Protein AF-X1TQ67-F1 (afdb_monomer_lite)

Sequence (109 aa):
MLILMMIGMFANGAVNGSWYATIVDLNLPEHRGTTLATANFFDVIGRSLGPLIGSFVRDAFGSVYGMMMSIVAWILIPFFWIPVLKNVITEMNATEKIFSERIKKLENS

Radius of gyration: 19.5 Å; chains: 1; bounding box: 46×24×62 Å

Structure (mmCIF, N/CA/C/O backbone):
data_AF-X1TQ67-F1
#
_entry.id   AF-X1TQ67-F1
#
loop_
_atom_site.group_PDB
_atom_site.id
_atom_site.type_symbol
_atom_site.label_atom_id
_atom_site.label_alt_id
_atom_site.label_comp_id
_atom_site.label_asym_id
_atom_site.label_entity_id
_atom_site.label_seq_id
_atom_site.pdbx_PDB_ins_code
_atom_site.Cartn_x
_atom_site.Cartn_y
_atom_site.Cartn_z
_atom_site.occupancy
_atom_site.B_iso_or_equiv
_atom_site.auth_seq_id
_atom_site.auth_comp_id
_atom_site.auth_asym_id
_atom_site.auth_atom_id
_atom_site.pdbx_PDB_model_num
ATOM 1 N N . MET A 1 1 ? 26.953 1.124 -7.591 1.00 75.62 1 MET A N 1
ATOM 2 C CA . MET A 1 1 ? 25.770 0.257 -7.800 1.00 75.62 1 MET A CA 1
ATOM 3 C C . MET A 1 1 ? 25.199 -0.268 -6.479 1.00 75.62 1 MET A C 1
ATOM 5 O O . MET A 1 1 ? 24.036 -0.004 -6.218 1.00 75.62 1 MET A O 1
ATOM 9 N N . LEU A 1 2 ? 25.999 -0.897 -5.603 1.00 89.56 2 LEU A N 1
ATOM 10 C CA . LEU A 1 2 ? 25.542 -1.406 -4.292 1.00 89.56 2 LEU A CA 1
ATOM 11 C C . LEU A 1 2 ? 24.912 -0.344 -3.371 1.00 89.56 2 LEU A C 1
ATOM 13 O O . LEU A 1 2 ? 23.851 -0.581 -2.813 1.00 89.56 2 LEU A O 1
ATOM 17 N N . ILE A 1 3 ? 25.510 0.848 -3.260 1.00 91.38 3 ILE A N 1
ATOM 18 C CA . ILE A 1 3 ? 24.960 1.940 -2.430 1.00 91.38 3 ILE A CA 1
ATOM 19 C C . ILE A 1 3 ? 23.562 2.361 -2.908 1.00 91.38 3 ILE A C 1
ATOM 21 O O . ILE A 1 3 ? 22.645 2.481 -2.106 1.00 91.38 3 ILE A O 1
ATOM 25 N N . LEU A 1 4 ? 23.377 2.514 -4.223 1.00 87.56 4 LEU A N 1
ATOM 26 C CA . LEU A 1 4 ? 22.077 2.854 -4.812 1.00 87.56 4 LEU A CA 1
ATOM 27 C C . LEU A 1 4 ? 21.043 1.743 -4.589 1.00 87.56 4 LEU A C 1
ATOM 29 O O . LEU A 1 4 ? 19.886 2.034 -4.306 1.00 87.56 4 LEU A O 1
ATOM 33 N N . MET A 1 5 ? 21.465 0.478 -4.664 1.00 84.62 5 MET A N 1
ATOM 34 C CA . MET A 1 5 ? 20.605 -0.665 -4.362 1.00 84.62 5 MET A CA 1
ATOM 35 C C . MET A 1 5 ? 20.157 -0.666 -2.893 1.00 84.62 5 MET A C 1
ATOM 37 O O . MET A 1 5 ? 18.970 -0.836 -2.629 1.00 84.62 5 MET A O 1
ATOM 41 N N . MET A 1 6 ? 21.067 -0.412 -1.946 1.00 89.69 6 MET A N 1
ATOM 42 C CA . MET A 1 6 ? 20.726 -0.320 -0.519 1.00 89.69 6 MET A CA 1
ATOM 43 C C . MET A 1 6 ? 19.743 0.819 -0.237 1.00 89.69 6 MET A C 1
ATOM 45 O O . MET A 1 6 ? 18.763 0.614 0.476 1.00 89.69 6 MET A O 1
ATOM 49 N N . ILE A 1 7 ? 19.963 1.995 -0.835 1.00 87.88 7 ILE A N 1
ATOM 50 C CA . ILE A 1 7 ? 19.043 3.136 -0.718 1.00 87.88 7 ILE A CA 1
ATOM 51 C C . ILE A 1 7 ? 17.663 2.765 -1.274 1.00 87.88 7 ILE A C 1
ATOM 53 O O . ILE A 1 7 ? 16.652 3.030 -0.627 1.00 87.88 7 ILE A O 1
ATOM 57 N N . GLY A 1 8 ? 17.613 2.108 -2.436 1.00 83.06 8 GLY A N 1
ATOM 58 C CA . GLY A 1 8 ? 16.361 1.655 -3.042 1.00 83.06 8 GLY A CA 1
ATOM 59 C C . GLY A 1 8 ? 15.600 0.656 -2.167 1.00 83.06 8 GLY A C 1
ATOM 60 O O . GLY A 1 8 ? 14.392 0.797 -1.984 1.00 83.06 8 GLY A O 1
ATOM 61 N N . MET A 1 9 ? 16.298 -0.317 -1.575 1.00 84.06 9 MET A N 1
ATOM 62 C CA . MET A 1 9 ? 15.690 -1.294 -0.663 1.00 84.06 9 MET A CA 1
ATOM 63 C C . MET A 1 9 ? 15.182 -0.643 0.625 1.00 84.06 9 MET A C 1
ATOM 65 O O . MET A 1 9 ? 14.076 -0.951 1.065 1.00 84.06 9 MET A O 1
ATOM 69 N N . PHE A 1 10 ? 15.953 0.281 1.201 1.00 86.12 10 PHE A N 1
ATOM 70 C CA . PHE A 1 10 ? 15.545 1.027 2.390 1.00 86.12 10 PHE A CA 1
ATOM 71 C C . PHE A 1 10 ? 14.290 1.868 2.120 1.00 86.12 10 PHE A C 1
ATOM 73 O O . PHE A 1 10 ? 13.314 1.788 2.866 1.00 86.12 10 PHE A O 1
ATOM 80 N N . ALA A 1 11 ? 14.279 2.611 1.009 1.00 81.81 11 ALA A N 1
ATOM 81 C CA . ALA A 1 11 ? 13.132 3.416 0.604 1.00 81.81 11 ALA A CA 1
ATOM 82 C C . ALA A 1 11 ? 11.885 2.552 0.351 1.00 81.81 11 ALA A C 1
ATOM 84 O O . ALA A 1 11 ? 10.795 2.899 0.800 1.00 81.81 11 ALA A O 1
ATOM 85 N N . ASN A 1 12 ? 12.032 1.402 -0.315 1.00 79.56 12 ASN A N 1
ATOM 86 C CA . ASN A 1 12 ? 10.914 0.487 -0.553 1.00 79.56 12 ASN A CA 1
ATOM 87 C C . ASN A 1 12 ? 10.380 -0.140 0.751 1.00 79.56 12 ASN A C 1
ATOM 89 O O . ASN A 1 12 ? 9.169 -0.278 0.921 1.00 79.56 12 ASN A O 1
ATOM 93 N N . GLY A 1 13 ? 11.269 -0.462 1.697 1.00 79.69 13 GLY A N 1
ATOM 94 C CA . GLY A 1 13 ? 10.897 -0.983 3.014 1.00 79.69 13 GLY A CA 1
ATOM 95 C C . GLY A 1 13 ? 10.022 -0.014 3.812 1.00 79.69 13 GLY A C 1
ATOM 96 O O . GLY A 1 13 ? 9.024 -0.437 4.397 1.00 79.69 13 GLY A O 1
ATOM 97 N N . ALA A 1 14 ? 10.339 1.284 3.771 1.00 78.81 14 ALA A N 1
ATOM 98 C CA . ALA A 1 14 ? 9.540 2.316 4.433 1.00 78.81 14 ALA A CA 1
ATOM 99 C C . ALA A 1 14 ? 8.096 2.369 3.896 1.00 78.81 14 ALA A C 1
ATOM 101 O O . ALA A 1 14 ? 7.149 2.464 4.674 1.00 78.81 14 ALA A O 1
ATOM 102 N N . VAL A 1 15 ? 7.916 2.228 2.578 1.00 81.50 15 VAL A N 1
ATOM 103 C CA . VAL A 1 15 ? 6.593 2.284 1.934 1.00 81.50 15 VAL A CA 1
ATOM 104 C C . VAL A 1 15 ? 5.705 1.111 2.353 1.00 81.50 15 VAL A C 1
ATOM 106 O O . VAL A 1 15 ? 4.555 1.322 2.740 1.00 81.50 15 VAL A O 1
ATOM 109 N N . ASN A 1 16 ? 6.230 -0.118 2.320 1.00 82.00 16 ASN A N 1
ATOM 110 C CA . ASN A 1 16 ? 5.446 -1.308 2.675 1.00 82.00 16 ASN A CA 1
ATOM 111 C C . ASN A 1 16 ? 4.988 -1.278 4.143 1.00 82.00 16 ASN A C 1
ATOM 113 O O . ASN A 1 16 ? 3.846 -1.635 4.438 1.00 82.00 16 ASN A O 1
ATOM 117 N N . GLY A 1 17 ? 5.852 -0.811 5.052 1.00 85.38 17 GLY A N 1
ATOM 118 C CA . GLY A 1 17 ? 5.514 -0.661 6.469 1.00 85.38 17 GLY A CA 1
ATOM 119 C C . GLY A 1 17 ? 4.378 0.339 6.697 1.00 85.38 17 GLY A C 1
ATOM 120 O O . GLY A 1 17 ? 3.393 0.011 7.359 1.00 85.38 17 GLY A O 1
ATOM 121 N N . SER A 1 18 ? 4.472 1.531 6.098 1.00 86.50 18 SER A N 1
ATOM 122 C CA . SER A 1 18 ? 3.433 2.564 6.210 1.00 86.50 18 SER A CA 1
ATOM 123 C C . SER A 1 18 ? 2.097 2.129 5.604 1.00 86.50 18 SER A C 1
ATOM 125 O O . SER A 1 18 ? 1.040 2.409 6.172 1.00 86.50 18 SER A O 1
ATOM 127 N N . TRP A 1 19 ? 2.125 1.411 4.479 1.00 87.12 19 TRP A N 1
ATOM 128 C CA . TRP A 1 19 ? 0.919 0.865 3.857 1.00 87.12 19 TRP A CA 1
ATOM 129 C C . TRP A 1 19 ? 0.215 -0.152 4.756 1.00 87.12 19 TRP A C 1
ATOM 131 O O . TRP A 1 19 ? -0.988 -0.033 4.994 1.00 87.12 19 TRP A O 1
ATOM 141 N N . TYR A 1 20 ? 0.970 -1.100 5.315 1.00 88.25 20 TYR A N 1
ATOM 142 C CA . TYR A 1 20 ? 0.412 -2.114 6.205 1.00 88.25 20 TYR A CA 1
ATOM 143 C C . TYR A 1 20 ? -0.179 -1.490 7.475 1.00 88.25 20 TYR A C 1
ATOM 145 O O . TYR A 1 20 ? -1.305 -1.817 7.848 1.00 88.25 20 TYR A O 1
ATOM 153 N N . ALA A 1 21 ? 0.542 -0.549 8.097 1.00 87.94 21 ALA A N 1
ATOM 154 C CA . ALA A 1 21 ? 0.068 0.175 9.277 1.00 87.94 21 ALA A CA 1
ATOM 155 C C . ALA A 1 21 ? -1.248 0.919 9.000 1.00 87.94 21 ALA A C 1
ATOM 157 O O . ALA A 1 21 ? -2.194 0.803 9.770 1.00 87.94 21 ALA A O 1
ATOM 158 N N . THR A 1 22 ? -1.358 1.580 7.845 1.00 88.94 22 THR A N 1
ATOM 159 C CA . THR A 1 22 ? -2.572 2.318 7.462 1.00 88.94 22 THR A CA 1
ATOM 160 C C . THR A 1 22 ? -3.791 1.396 7.345 1.00 88.94 22 THR A C 1
ATOM 162 O O . THR A 1 22 ? -4.867 1.724 7.836 1.00 88.94 22 THR A O 1
ATOM 165 N N . ILE A 1 23 ? -3.648 0.213 6.736 1.00 88.88 23 ILE A N 1
ATOM 166 C CA . ILE A 1 23 ? -4.755 -0.759 6.639 1.00 88.88 23 ILE A CA 1
ATOM 167 C C . ILE A 1 23 ? -5.143 -1.271 8.026 1.00 88.88 23 ILE A C 1
ATOM 169 O O . ILE A 1 23 ? -6.320 -1.457 8.327 1.00 88.88 23 ILE A O 1
ATOM 173 N N . VAL A 1 24 ? -4.153 -1.521 8.871 1.00 89.12 24 VAL A N 1
ATOM 174 C CA . VAL A 1 24 ? -4.348 -2.008 10.231 1.00 89.12 24 VAL A CA 1
ATOM 175 C C . VAL A 1 24 ? -5.109 -0.968 11.057 1.00 89.12 24 VAL A C 1
ATOM 177 O O . VAL A 1 24 ? -6.144 -1.315 11.625 1.00 89.12 24 VAL A O 1
ATOM 180 N N . ASP A 1 25 ? -4.674 0.287 11.070 1.00 88.75 25 ASP A N 1
ATOM 181 C CA . ASP A 1 25 ? -5.231 1.336 11.935 1.00 88.75 25 ASP A CA 1
ATOM 182 C C . ASP A 1 25 ? -6.629 1.808 11.513 1.00 88.75 25 ASP A C 1
ATOM 184 O O . ASP A 1 25 ? -7.425 2.211 12.358 1.00 88.75 25 ASP A O 1
ATOM 188 N N . LEU A 1 26 ? -6.956 1.715 10.222 1.00 89.12 26 LEU A N 1
ATOM 18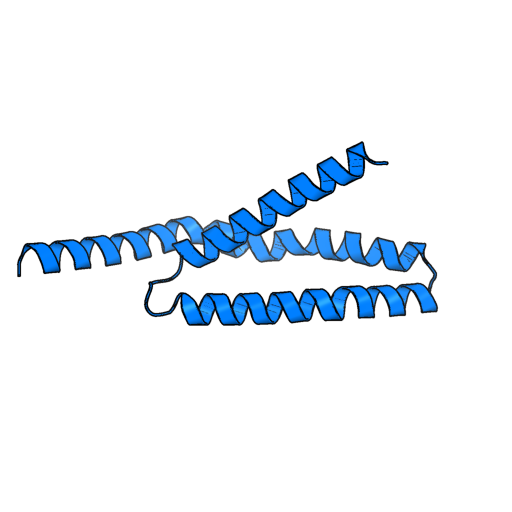9 C CA . LEU A 1 26 ? -8.249 2.146 9.683 1.00 89.12 26 LEU A CA 1
ATOM 190 C C . LEU A 1 26 ? -9.368 1.107 9.800 1.00 89.12 26 LEU A C 1
ATOM 192 O O . LEU A 1 26 ? -10.526 1.429 9.546 1.00 89.12 26 LEU A O 1
ATOM 196 N N . ASN A 1 27 ? -9.048 -0.151 10.111 1.00 89.12 27 ASN A N 1
ATOM 197 C CA . ASN A 1 27 ? -10.030 -1.232 10.091 1.00 89.12 27 ASN A CA 1
ATOM 198 C C . ASN A 1 27 ? -10.257 -1.819 11.481 1.00 89.12 27 ASN A C 1
ATOM 200 O O . ASN A 1 27 ? -9.318 -2.195 12.188 1.00 89.12 27 ASN A O 1
ATOM 204 N N . LEU A 1 28 ? -11.534 -1.997 11.822 1.00 87.81 28 LEU A N 1
ATOM 205 C CA . LEU A 1 28 ? -11.934 -2.699 13.033 1.00 87.81 28 LEU A CA 1
ATOM 206 C C . LEU A 1 28 ? -11.488 -4.175 13.002 1.00 87.81 28 LEU A C 1
ATOM 208 O O . LEU A 1 28 ? -11.370 -4.767 11.919 1.00 87.81 28 LEU A O 1
ATOM 212 N N . PRO A 1 29 ? -11.277 -4.813 14.170 1.00 84.38 29 PRO A N 1
ATOM 213 C CA . PRO A 1 29 ? -10.729 -6.165 14.247 1.00 84.38 29 PRO A CA 1
ATOM 214 C C . PRO A 1 29 ? -11.591 -7.207 13.529 1.00 84.38 29 PRO A C 1
ATOM 216 O O . PRO A 1 29 ? -11.052 -8.178 13.004 1.00 84.38 29 PRO A O 1
ATOM 219 N N . GLU A 1 30 ? -12.909 -6.992 13.455 1.00 87.00 30 GLU A N 1
ATOM 220 C CA . GLU A 1 30 ? -13.855 -7.926 12.835 1.00 87.00 30 GLU A CA 1
ATOM 221 C C . GLU A 1 30 ? -13.712 -7.999 11.307 1.00 87.00 30 GLU A C 1
ATOM 223 O O . GLU A 1 30 ? -14.032 -9.020 10.700 1.00 87.00 30 GLU A O 1
ATOM 228 N N . HIS A 1 31 ? -13.223 -6.929 10.676 1.00 88.81 31 HIS A N 1
ATOM 229 C CA . HIS A 1 31 ? -13.091 -6.831 9.21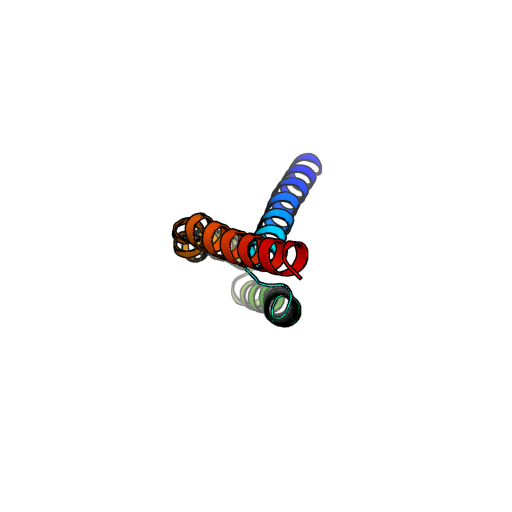7 1.00 88.81 31 HIS A CA 1
ATOM 230 C C . HIS A 1 31 ? -11.635 -6.745 8.749 1.00 88.81 31 HIS A C 1
ATOM 232 O O . HIS A 1 31 ? -11.355 -6.989 7.574 1.00 88.81 31 HIS 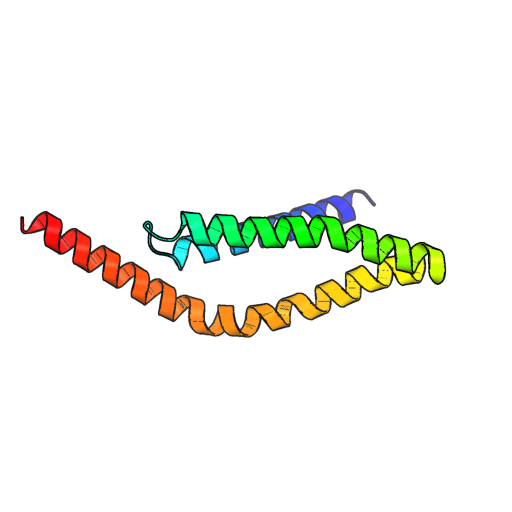A O 1
ATOM 238 N N . ARG A 1 32 ? -10.691 -6.480 9.665 1.00 88.56 32 ARG A N 1
ATOM 239 C CA . ARG A 1 32 ? -9.257 -6.336 9.375 1.00 88.56 32 ARG A CA 1
ATOM 240 C C . ARG A 1 32 ? -8.695 -7.521 8.581 1.00 88.56 32 ARG A C 1
ATOM 242 O O . ARG A 1 32 ? -7.913 -7.303 7.660 1.00 88.56 32 ARG A O 1
ATOM 249 N N . GLY A 1 33 ? -9.108 -8.752 8.896 1.00 88.50 33 GLY A N 1
ATOM 250 C CA . GLY A 1 33 ? -8.662 -9.955 8.181 1.00 88.50 33 GLY A CA 1
ATOM 251 C C . GLY A 1 33 ? -9.056 -9.955 6.700 1.00 88.50 33 GLY A C 1
ATOM 252 O O . GLY A 1 33 ? -8.215 -10.195 5.836 1.00 88.50 33 GLY A O 1
ATOM 253 N N . THR A 1 34 ? -10.309 -9.615 6.393 1.00 91.94 34 THR A N 1
ATOM 254 C CA . THR A 1 34 ? -10.820 -9.551 5.014 1.00 91.94 34 THR A CA 1
ATOM 255 C C . THR A 1 34 ? -10.179 -8.413 4.228 1.00 91.94 34 THR A C 1
ATOM 257 O O . THR A 1 34 ? -9.796 -8.605 3.070 1.00 91.94 34 THR A O 1
ATOM 260 N N . THR A 1 35 ? -10.004 -7.243 4.850 1.00 91.50 35 THR A N 1
ATOM 261 C CA . THR A 1 35 ? -9.348 -6.101 4.201 1.00 91.50 35 THR A CA 1
ATOM 262 C C . THR A 1 35 ? -7.889 -6.419 3.877 1.00 91.50 35 THR A C 1
ATOM 264 O O . THR A 1 35 ? -7.451 -6.188 2.751 1.00 91.50 35 THR A O 1
ATOM 267 N N . LEU A 1 36 ? -7.151 -7.036 4.809 1.00 91.69 36 LEU A N 1
ATOM 268 C CA . LEU A 1 36 ? -5.776 -7.489 4.574 1.00 91.69 36 LEU A CA 1
ATOM 269 C C . LEU A 1 36 ? -5.685 -8.563 3.491 1.00 91.69 36 LEU A C 1
ATOM 271 O O . LEU A 1 36 ? -4.795 -8.493 2.647 1.00 91.69 36 LEU A O 1
ATOM 275 N N . ALA A 1 37 ? -6.586 -9.546 3.489 1.00 92.81 37 ALA A N 1
ATOM 276 C CA . ALA A 1 37 ? -6.602 -10.588 2.465 1.00 92.81 37 ALA A CA 1
ATOM 277 C C . ALA A 1 37 ? -6.845 -9.995 1.069 1.00 92.81 37 ALA A C 1
ATOM 279 O O . ALA A 1 37 ? -6.126 -10.314 0.124 1.00 92.81 37 ALA A O 1
ATOM 280 N N . THR A 1 38 ? -7.802 -9.071 0.960 1.00 93.00 38 THR A N 1
ATOM 281 C CA . THR A 1 38 ? -8.110 -8.361 -0.291 1.00 93.00 38 THR A CA 1
ATOM 282 C C . THR A 1 38 ? -6.915 -7.530 -0.757 1.00 93.00 38 THR A C 1
ATOM 284 O O . THR A 1 38 ? -6.524 -7.591 -1.920 1.00 93.00 38 THR A O 1
ATOM 287 N N . ALA A 1 39 ? -6.285 -6.796 0.159 1.00 90.62 39 ALA A N 1
ATOM 288 C CA . ALA A 1 39 ? -5.116 -5.978 -0.131 1.00 90.62 39 ALA A CA 1
ATOM 289 C C . ALA A 1 39 ? -3.924 -6.820 -0.626 1.00 90.62 39 ALA A C 1
ATOM 291 O O . ALA A 1 39 ? -3.312 -6.492 -1.642 1.00 90.62 39 ALA A O 1
ATOM 292 N N . ASN A 1 40 ? -3.643 -7.949 0.034 1.00 90.94 40 ASN A N 1
ATOM 293 C CA . ASN A 1 40 ? -2.605 -8.889 -0.397 1.00 90.94 40 ASN A CA 1
ATOM 294 C C . ASN A 1 40 ? -2.932 -9.544 -1.745 1.00 90.94 40 ASN A C 1
ATOM 296 O O . ASN A 1 40 ? -2.037 -9.742 -2.561 1.00 90.94 40 ASN A O 1
ATOM 300 N N . PHE A 1 41 ? -4.203 -9.854 -2.009 1.00 94.69 41 PHE A N 1
ATOM 301 C CA . PHE A 1 41 ? -4.625 -10.402 -3.297 1.00 94.69 41 PHE A CA 1
ATOM 302 C C . PHE A 1 41 ? -4.281 -9.452 -4.453 1.00 94.69 41 PHE A C 1
ATOM 304 O O . PHE A 1 41 ? -3.680 -9.874 -5.443 1.00 94.69 41 PHE A O 1
ATOM 311 N N . PHE A 1 42 ? -4.572 -8.156 -4.302 1.00 91.31 42 PHE A N 1
ATOM 312 C CA . PHE A 1 42 ? -4.184 -7.149 -5.292 1.00 91.31 42 PHE A CA 1
ATOM 313 C C . PHE A 1 42 ? -2.662 -6.945 -5.383 1.00 91.31 42 PHE A C 1
ATOM 315 O O . PHE A 1 42 ? -2.159 -6.765 -6.493 1.00 91.31 42 PHE A O 1
ATOM 322 N N . ASP A 1 43 ? -1.917 -7.030 -4.273 1.00 89.56 43 ASP A N 1
ATOM 323 C CA . ASP A 1 43 ? -0.443 -6.967 -4.299 1.00 89.56 43 ASP A CA 1
ATOM 324 C C . ASP A 1 43 ? 0.155 -8.123 -5.121 1.00 89.56 43 ASP A C 1
ATOM 326 O O . ASP A 1 43 ? 0.984 -7.906 -6.005 1.00 89.56 43 ASP A O 1
ATOM 330 N N . VAL A 1 44 ? -0.326 -9.354 -4.920 1.00 93.25 44 VAL A N 1
ATOM 331 C CA . VAL A 1 44 ? 0.131 -10.528 -5.686 1.00 93.25 44 VAL A CA 1
ATOM 332 C C . VAL A 1 44 ? -0.186 -10.384 -7.176 1.00 93.25 44 VAL A C 1
ATOM 334 O O . VAL A 1 44 ? 0.666 -10.692 -8.018 1.00 93.25 44 VAL A O 1
ATOM 337 N N . ILE A 1 45 ? -1.373 -9.874 -7.520 1.00 94.50 45 ILE A N 1
ATOM 338 C CA . ILE A 1 45 ? -1.731 -9.571 -8.913 1.00 94.50 45 ILE A CA 1
ATOM 339 C C . ILE A 1 45 ? -0.756 -8.548 -9.499 1.00 94.50 45 ILE A C 1
ATOM 341 O O . ILE A 1 45 ? -0.204 -8.782 -10.574 1.00 94.50 45 ILE A O 1
ATOM 345 N N . GLY A 1 46 ? -0.493 -7.447 -8.790 1.00 89.62 46 GLY A N 1
ATOM 346 C CA . GLY A 1 46 ? 0.435 -6.408 -9.238 1.00 89.62 46 GLY A CA 1
ATOM 347 C C . GLY A 1 46 ? 1.857 -6.934 -9.443 1.00 89.62 46 GLY A C 1
ATOM 348 O O . GLY A 1 46 ? 2.468 -6.678 -10.481 1.00 89.62 46 GLY A O 1
ATOM 349 N N . ARG A 1 47 ? 2.364 -7.738 -8.502 1.00 88.56 47 ARG A N 1
ATOM 350 C CA . ARG A 1 47 ? 3.694 -8.366 -8.588 1.00 88.56 47 ARG A CA 1
ATOM 351 C C . ARG A 1 47 ? 3.811 -9.389 -9.710 1.00 88.56 47 ARG A C 1
ATOM 353 O O . ARG A 1 47 ? 4.913 -9.601 -10.204 1.00 88.56 47 ARG A O 1
ATOM 360 N N . SER A 1 48 ? 2.701 -10.000 -10.115 1.00 92.38 48 SER A N 1
ATOM 361 C CA . SER A 1 48 ? 2.672 -10.969 -11.216 1.00 92.38 48 SER A CA 1
ATOM 362 C C . SER A 1 48 ? 2.536 -10.276 -12.573 1.00 92.38 48 SER A C 1
ATOM 364 O O . SER A 1 48 ? 3.281 -10.572 -13.507 1.00 92.38 48 SER A O 1
ATOM 366 N N . LEU A 1 49 ? 1.614 -9.315 -12.685 1.00 92.31 49 LEU A N 1
ATOM 367 C CA . LEU A 1 49 ? 1.350 -8.595 -13.931 1.00 92.31 49 LEU A CA 1
ATOM 368 C C . LEU A 1 49 ? 2.433 -7.566 -14.261 1.00 92.31 49 LEU A C 1
ATOM 370 O O . LEU A 1 49 ? 2.730 -7.365 -15.434 1.00 92.31 49 LEU A O 1
ATOM 374 N N . GLY A 1 50 ? 3.047 -6.932 -13.260 1.00 89.50 50 GLY A N 1
ATOM 375 C CA . GLY A 1 50 ? 4.067 -5.900 -13.458 1.00 89.50 50 GLY A CA 1
ATOM 376 C C . GLY A 1 50 ? 5.253 -6.378 -14.308 1.00 89.50 50 GLY A C 1
ATOM 377 O O . GLY A 1 50 ? 5.506 -5.792 -15.363 1.00 89.50 50 GLY A O 1
ATOM 378 N N . PRO A 1 51 ? 5.953 -7.460 -13.917 1.00 89.88 51 PRO A N 1
ATOM 379 C CA . PRO A 1 51 ? 7.030 -8.038 -14.716 1.00 89.88 51 PRO A CA 1
ATOM 380 C C . PRO A 1 51 ? 6.562 -8.546 -16.078 1.00 89.88 51 PRO A C 1
ATOM 382 O O . PRO A 1 51 ? 7.301 -8.394 -17.041 1.00 89.88 51 PRO A O 1
ATOM 385 N N . LEU A 1 52 ? 5.348 -9.100 -16.174 1.00 91.31 52 LEU A N 1
ATOM 386 C CA . LEU A 1 52 ? 4.794 -9.619 -17.428 1.00 91.31 52 LEU A CA 1
ATOM 387 C C . LEU A 1 52 ? 4.542 -8.502 -18.452 1.00 91.31 52 LEU A C 1
ATOM 389 O O . LEU A 1 52 ? 4.921 -8.618 -19.617 1.00 91.31 52 LEU A O 1
ATOM 393 N N . ILE A 1 53 ? 3.946 -7.390 -18.017 1.00 90.31 53 ILE A N 1
ATOM 394 C CA . ILE A 1 53 ? 3.756 -6.200 -18.857 1.00 90.31 53 ILE A CA 1
ATOM 395 C C . ILE A 1 53 ? 5.121 -5.596 -19.202 1.00 90.31 53 ILE A C 1
ATOM 397 O O . ILE A 1 53 ? 5.383 -5.274 -20.361 1.00 90.31 53 ILE A O 1
ATOM 401 N N . GLY A 1 54 ? 6.016 -5.490 -18.216 1.00 89.31 54 GLY A N 1
ATOM 402 C CA . GLY A 1 54 ? 7.371 -4.981 -18.412 1.00 89.31 54 GLY A CA 1
ATOM 403 C C . GLY A 1 54 ? 8.171 -5.800 -19.428 1.00 89.31 54 GLY A C 1
ATOM 404 O O . GLY A 1 54 ? 8.821 -5.215 -20.293 1.00 89.31 54 GLY A O 1
ATOM 405 N N . SER A 1 55 ? 8.090 -7.133 -19.378 1.00 88.94 55 SER A N 1
ATOM 406 C CA . SER A 1 55 ? 8.769 -8.025 -20.323 1.00 88.94 55 SER A CA 1
ATOM 407 C C . SER A 1 55 ? 8.167 -7.938 -21.718 1.00 88.94 55 SER A C 1
ATOM 409 O O . SER A 1 55 ? 8.911 -7.865 -22.688 1.00 88.94 55 SER A O 1
ATOM 411 N N . PHE A 1 56 ? 6.840 -7.857 -21.831 1.00 92.12 56 PHE A N 1
ATOM 412 C CA . PHE A 1 56 ? 6.183 -7.695 -23.127 1.00 92.12 56 PHE A CA 1
ATOM 413 C C . PHE A 1 56 ? 6.615 -6.394 -23.825 1.00 92.12 56 PHE A C 1
ATOM 415 O O . PHE A 1 56 ? 6.986 -6.400 -24.997 1.00 92.12 56 PHE A O 1
ATOM 422 N N . VAL A 1 57 ? 6.651 -5.279 -23.086 1.00 90.19 57 VAL A N 1
ATOM 423 C CA . VAL A 1 57 ? 7.130 -3.987 -23.609 1.00 90.19 57 VAL A CA 1
ATOM 424 C C . VAL A 1 57 ? 8.623 -4.043 -23.940 1.00 90.19 57 VAL A C 1
ATOM 426 O O . VAL A 1 57 ? 9.044 -3.503 -24.964 1.00 90.19 57 VAL A O 1
ATOM 429 N N . ARG A 1 58 ? 9.420 -4.721 -23.104 1.00 91.38 58 ARG A N 1
ATOM 430 C CA . ARG A 1 58 ? 10.855 -4.934 -23.333 1.00 91.38 58 ARG A CA 1
ATOM 431 C C . ARG A 1 58 ? 11.112 -5.653 -24.653 1.00 91.38 58 ARG A C 1
ATOM 433 O O . ARG A 1 58 ? 11.996 -5.240 -25.397 1.00 91.38 58 ARG A O 1
ATOM 440 N N . ASP A 1 59 ? 10.362 -6.714 -24.924 1.00 91.00 59 ASP A N 1
ATOM 441 C CA . ASP A 1 59 ? 10.571 -7.553 -26.101 1.00 91.00 59 ASP A CA 1
ATOM 442 C C . ASP A 1 59 ? 10.065 -6.866 -27.385 1.00 91.00 59 ASP A C 1
ATOM 444 O O . ASP A 1 59 ? 10.652 -7.056 -28.447 1.00 91.00 59 ASP A O 1
ATOM 448 N N . ALA A 1 60 ? 9.041 -6.008 -27.290 1.00 92.00 60 ALA A N 1
ATOM 449 C CA . ALA A 1 60 ? 8.493 -5.271 -28.433 1.00 92.00 60 ALA A CA 1
ATOM 450 C C . ALA A 1 60 ? 9.269 -3.988 -28.794 1.00 92.00 60 ALA A C 1
ATOM 452 O O . ALA A 1 60 ? 9.466 -3.699 -29.973 1.00 92.00 60 ALA A O 1
ATOM 453 N N . PHE A 1 61 ? 9.698 -3.203 -27.800 1.00 90.56 61 PHE A N 1
ATOM 454 C CA . PHE A 1 61 ? 10.275 -1.863 -28.010 1.00 90.56 61 PHE A CA 1
ATOM 455 C C . PHE A 1 61 ? 11.735 -1.743 -27.551 1.00 90.56 61 PHE A C 1
ATOM 457 O O . PHE A 1 61 ? 12.393 -0.740 -27.824 1.00 90.56 61 PHE A O 1
ATOM 464 N N . GLY A 1 62 ? 12.268 -2.760 -26.872 1.00 90.19 62 GLY A N 1
ATOM 465 C CA . GLY A 1 62 ? 13.630 -2.787 -26.349 1.00 90.19 62 GLY A CA 1
ATOM 466 C C . GLY A 1 62 ? 13.725 -2.480 -24.851 1.00 90.19 62 GLY A C 1
ATOM 467 O O . GLY A 1 62 ? 12.787 -2.024 -24.192 1.00 90.19 62 GLY A O 1
ATOM 468 N N . SER A 1 63 ? 14.913 -2.724 -24.289 1.00 85.50 63 SER A N 1
ATOM 469 C CA . SER A 1 63 ? 15.114 -2.728 -22.834 1.00 85.50 63 SER A CA 1
ATOM 470 C C . SER A 1 63 ? 14.900 -1.382 -22.144 1.00 85.50 63 SER A C 1
ATOM 472 O O . SER A 1 63 ? 14.517 -1.359 -20.974 1.00 85.50 63 SER A O 1
ATOM 474 N N . VAL A 1 64 ? 15.138 -0.270 -22.841 1.00 88.38 64 VAL A N 1
ATOM 475 C CA . VAL A 1 64 ? 14.990 1.078 -22.272 1.00 88.38 64 VAL A CA 1
ATOM 476 C C . VAL A 1 64 ? 13.519 1.379 -21.980 1.00 88.38 64 VAL A C 1
ATOM 478 O O . VAL A 1 64 ? 13.188 1.810 -20.877 1.00 88.38 64 VAL A O 1
ATOM 481 N N . TYR A 1 65 ? 12.621 1.070 -22.919 1.00 86.75 65 TYR A N 1
ATOM 482 C CA . TYR A 1 65 ? 11.185 1.308 -22.758 1.00 86.75 65 TYR A CA 1
ATOM 483 C C . TYR A 1 65 ? 10.558 0.406 -21.689 1.00 86.75 65 TYR A C 1
ATOM 485 O O . TYR A 1 65 ? 9.715 0.866 -20.918 1.00 86.75 65 TYR A O 1
ATOM 493 N N . GLY A 1 66 ? 11.031 -0.841 -21.569 1.00 85.50 66 GLY A N 1
ATOM 494 C CA . GLY A 1 66 ? 10.631 -1.734 -20.476 1.00 85.50 66 GLY A CA 1
ATOM 495 C C . GLY A 1 66 ? 10.973 -1.165 -19.091 1.00 85.50 66 GLY A C 1
ATOM 496 O O . GLY A 1 66 ? 10.160 -1.242 -18.175 1.00 85.50 66 GLY A O 1
ATOM 497 N N . MET A 1 67 ? 12.139 -0.524 -18.938 1.00 83.69 67 MET A N 1
ATOM 498 C CA . MET A 1 67 ? 12.516 0.145 -17.684 1.00 83.69 67 MET A CA 1
ATOM 499 C C . MET A 1 67 ? 11.738 1.448 -17.447 1.00 83.69 67 MET A C 1
ATOM 501 O O . MET A 1 67 ? 11.362 1.734 -16.309 1.00 83.69 67 MET A O 1
ATOM 505 N N . MET A 1 68 ? 11.458 2.227 -18.499 1.00 87.62 68 MET A N 1
ATOM 506 C CA . MET A 1 68 ? 10.676 3.467 -18.384 1.00 87.62 68 MET A CA 1
ATOM 507 C C . MET A 1 68 ? 9.249 3.220 -17.880 1.00 87.62 68 MET A C 1
ATOM 509 O O . MET A 1 68 ? 8.737 4.037 -17.116 1.00 87.62 68 MET A O 1
ATOM 513 N N . MET A 1 69 ? 8.632 2.085 -18.230 1.00 85.81 69 MET A N 1
ATOM 514 C CA . MET A 1 69 ? 7.307 1.707 -17.715 1.00 85.81 69 MET A CA 1
ATOM 515 C C . MET A 1 69 ? 7.260 1.658 -16.185 1.00 85.81 69 MET A C 1
ATOM 517 O O . MET A 1 69 ? 6.298 2.140 -15.587 1.00 85.81 69 MET A O 1
ATOM 521 N N . SER A 1 70 ? 8.316 1.156 -15.538 1.00 83.19 70 SER A N 1
ATOM 522 C CA . SER A 1 70 ? 8.409 1.146 -14.075 1.00 83.19 70 SER A CA 1
ATOM 523 C C . SER A 1 70 ? 8.420 2.563 -13.499 1.00 83.19 70 SER A C 1
ATOM 525 O O . SER A 1 70 ? 7.744 2.826 -12.510 1.00 83.19 70 SER A O 1
ATOM 527 N N . ILE A 1 71 ? 9.131 3.499 -14.133 1.00 85.44 71 ILE A N 1
ATOM 528 C CA . ILE A 1 71 ? 9.197 4.898 -13.679 1.00 85.44 71 ILE A CA 1
ATOM 529 C C . ILE A 1 71 ? 7.823 5.567 -13.801 1.00 85.44 71 ILE A C 1
ATOM 531 O O . ILE A 1 71 ? 7.370 6.221 -12.863 1.00 85.44 71 ILE A O 1
ATOM 535 N N . VAL A 1 72 ? 7.136 5.367 -14.929 1.00 87.38 72 VAL A N 1
ATOM 536 C CA . VAL A 1 72 ? 5.789 5.916 -15.153 1.00 87.38 72 VAL A CA 1
ATOM 537 C C . VAL A 1 72 ? 4.797 5.359 -14.132 1.00 87.38 72 VAL A C 1
ATOM 539 O O . VAL A 1 72 ? 4.045 6.128 -13.536 1.00 87.38 72 VAL A O 1
ATOM 542 N N . ALA A 1 73 ? 4.834 4.049 -13.868 1.00 86.00 73 ALA A N 1
ATOM 543 C CA . ALA A 1 73 ? 3.981 3.427 -12.859 1.00 86.00 73 ALA A CA 1
ATOM 544 C C . ALA A 1 73 ? 4.202 4.042 -11.466 1.00 86.00 73 ALA A C 1
ATOM 546 O O . ALA A 1 73 ? 3.236 4.338 -10.769 1.00 86.00 73 ALA A O 1
ATOM 547 N N . TRP A 1 74 ? 5.455 4.315 -11.087 1.00 84.19 74 TRP A N 1
ATOM 548 C CA . TRP A 1 74 ? 5.781 4.955 -9.809 1.00 84.19 74 TRP A CA 1
ATOM 549 C C . TRP A 1 74 ? 5.251 6.386 -9.685 1.00 84.19 74 TRP A C 1
ATOM 551 O O . TRP A 1 74 ? 4.799 6.767 -8.608 1.00 84.19 74 TRP A O 1
ATOM 561 N N . ILE A 1 75 ? 5.251 7.165 -10.770 1.00 87.31 75 ILE A N 1
ATOM 562 C CA . ILE A 1 75 ? 4.703 8.533 -10.774 1.00 87.31 75 ILE A CA 1
ATOM 563 C C . ILE A 1 75 ? 3.183 8.529 -10.550 1.00 87.31 75 ILE A C 1
ATOM 565 O O . ILE A 1 75 ? 2.648 9.477 -9.980 1.00 87.31 75 ILE A O 1
ATOM 569 N N . LEU A 1 76 ? 2.483 7.465 -10.954 1.00 86.50 76 LEU A N 1
ATOM 570 C CA . LEU A 1 76 ? 1.034 7.348 -10.776 1.00 86.50 76 LEU A CA 1
ATOM 571 C C . LEU A 1 76 ? 0.628 6.992 -9.336 1.00 86.50 76 LEU A C 1
ATOM 573 O O . LEU A 1 76 ? -0.457 7.374 -8.902 1.00 86.50 76 LEU A O 1
ATOM 577 N N . ILE A 1 77 ? 1.488 6.308 -8.574 1.00 84.50 77 ILE A N 1
ATOM 578 C CA . ILE A 1 77 ? 1.167 5.823 -7.219 1.00 84.50 77 ILE A CA 1
ATOM 579 C C . ILE A 1 77 ? 0.740 6.951 -6.257 1.00 84.50 77 ILE A C 1
ATOM 581 O O . ILE A 1 77 ? -0.303 6.795 -5.616 1.00 84.50 77 ILE A O 1
ATOM 585 N N . PRO A 1 78 ? 1.455 8.091 -6.139 1.00 84.56 78 PRO A N 1
ATOM 586 C CA . PRO A 1 78 ? 1.078 9.165 -5.221 1.00 84.56 78 PRO A CA 1
ATOM 587 C C . PRO A 1 78 ? -0.345 9.685 -5.430 1.00 84.56 78 PRO A C 1
ATOM 589 O O . PRO A 1 78 ? -1.010 10.030 -4.457 1.00 84.56 78 PRO A O 1
ATOM 592 N N . PHE A 1 79 ? -0.845 9.695 -6.670 1.00 87.62 79 PHE A N 1
ATOM 593 C CA . PHE A 1 79 ? -2.195 10.175 -6.971 1.00 87.62 79 PHE A CA 1
ATOM 594 C C . PHE A 1 79 ? -3.279 9.319 -6.309 1.00 87.62 79 PHE A C 1
ATOM 596 O O . PHE A 1 79 ? -4.262 9.864 -5.808 1.00 87.62 79 PHE A O 1
ATOM 603 N N . PHE A 1 80 ? -3.070 8.002 -6.225 1.00 85.06 80 PHE A N 1
ATOM 604 C CA . PHE A 1 80 ? -3.978 7.096 -5.516 1.00 85.06 80 PHE A CA 1
ATOM 605 C C . PHE A 1 80 ? -3.923 7.272 -3.992 1.00 85.06 80 PHE A C 1
ATOM 607 O O . PHE A 1 80 ? -4.896 6.968 -3.304 1.00 85.06 80 PHE A O 1
ATOM 614 N N . TRP A 1 81 ? -2.828 7.820 -3.460 1.00 85.25 81 TRP A N 1
ATOM 615 C CA . TRP A 1 81 ? -2.663 8.080 -2.028 1.00 85.25 81 TRP A CA 1
ATOM 616 C C . TRP A 1 81 ? -3.267 9.405 -1.556 1.00 85.25 81 TRP A C 1
ATOM 618 O O . TRP A 1 81 ? -3.610 9.517 -0.382 1.00 85.25 81 TRP A O 1
ATOM 628 N N . ILE A 1 82 ? -3.460 10.393 -2.436 1.00 88.88 82 ILE A N 1
ATOM 629 C CA . ILE A 1 82 ? -4.067 11.692 -2.083 1.00 88.88 82 ILE A CA 1
ATOM 630 C C . ILE A 1 82 ? -5.390 11.551 -1.299 1.00 88.88 82 ILE A C 1
ATOM 632 O O . ILE A 1 82 ? -5.514 12.187 -0.249 1.00 88.88 82 ILE A O 1
ATOM 636 N N . PRO A 1 83 ? -6.392 10.764 -1.748 1.00 86.75 83 PRO A N 1
ATOM 637 C CA . PRO A 1 83 ? -7.643 10.621 -1.003 1.00 86.75 83 PRO A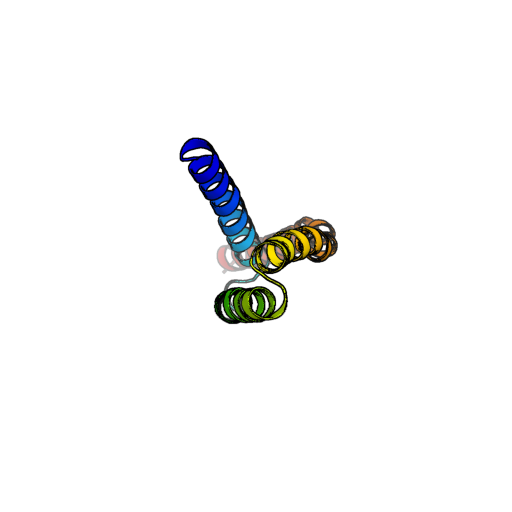 CA 1
ATOM 638 C C . PRO A 1 83 ? -7.453 9.897 0.334 1.00 86.75 83 PRO A C 1
ATOM 640 O O . PRO A 1 83 ? -8.118 10.247 1.306 1.00 86.75 83 PRO A O 1
ATOM 643 N N . VAL A 1 84 ? -6.531 8.934 0.409 1.00 86.88 84 VAL A N 1
ATOM 644 C CA . VAL A 1 84 ? -6.222 8.213 1.652 1.00 86.88 84 VAL A CA 1
ATOM 645 C C . VAL A 1 84 ? -5.637 9.181 2.677 1.00 86.88 84 VAL A C 1
ATOM 647 O O . VAL A 1 84 ? -6.158 9.295 3.780 1.00 86.88 84 VAL A O 1
ATOM 650 N N . LEU A 1 85 ? -4.629 9.964 2.286 1.00 87.62 85 LEU A N 1
ATOM 651 C CA . LEU A 1 85 ? -3.970 10.939 3.159 1.00 87.62 85 LEU A CA 1
ATOM 652 C C . LEU A 1 85 ? -4.928 12.017 3.683 1.00 87.62 85 LEU A C 1
ATOM 654 O O . LEU A 1 85 ? -4.759 12.492 4.801 1.00 87.62 85 LEU A O 1
ATOM 658 N N . LYS A 1 86 ? -5.946 12.394 2.901 1.00 90.12 86 LYS A N 1
ATOM 659 C CA . LYS A 1 86 ? -6.959 13.368 3.335 1.00 90.12 86 LYS A CA 1
ATOM 660 C C . LYS A 1 86 ? -7.912 12.824 4.399 1.00 90.12 86 LYS A C 1
ATOM 662 O O . LYS A 1 86 ? -8.380 13.603 5.220 1.00 90.12 86 LYS A O 1
ATOM 667 N N . ASN A 1 87 ? -8.212 11.525 4.375 1.00 90.19 87 ASN A N 1
ATOM 668 C CA . ASN A 1 87 ? -9.234 10.929 5.241 1.00 90.19 87 ASN A CA 1
ATOM 669 C C . ASN A 1 87 ? -8.651 10.100 6.394 1.00 90.19 87 ASN A C 1
ATOM 671 O O . ASN A 1 87 ? -9.355 9.858 7.368 1.00 90.19 87 ASN A O 1
ATOM 675 N N . VAL A 1 88 ? -7.372 9.713 6.330 1.00 88.94 88 VAL A N 1
ATOM 676 C CA . VAL A 1 88 ? -6.754 8.777 7.285 1.00 88.94 88 VAL A CA 1
ATOM 677 C C . VAL A 1 88 ? -6.917 9.211 8.744 1.00 88.94 88 VAL A C 1
ATOM 679 O O . VAL A 1 88 ? -7.316 8.405 9.573 1.00 88.94 88 VAL A O 1
ATOM 682 N N . ILE A 1 89 ? -6.704 10.492 9.059 1.00 88.69 89 ILE A N 1
ATOM 683 C CA . ILE A 1 89 ? -6.802 11.002 10.436 1.00 88.69 89 ILE A CA 1
ATOM 684 C C . ILE A 1 89 ? -8.246 10.921 10.948 1.00 88.69 89 ILE A C 1
ATOM 686 O O . ILE A 1 89 ? -8.488 10.496 12.075 1.00 88.69 89 ILE A O 1
ATOM 690 N N . THR A 1 90 ? -9.213 11.316 10.117 1.00 90.12 90 THR A N 1
ATOM 691 C CA . THR A 1 90 ? -10.636 11.296 10.477 1.00 90.12 90 THR A CA 1
ATOM 692 C C . THR A 1 90 ? -11.113 9.873 10.757 1.00 90.12 90 THR A C 1
ATOM 694 O O . THR A 1 90 ? -11.755 9.625 11.777 1.00 90.12 90 THR A O 1
ATOM 697 N N . GLU A 1 91 ? -10.753 8.934 9.886 1.00 90.00 91 GLU A N 1
ATOM 698 C CA . GLU A 1 91 ? -11.148 7.528 9.995 1.00 90.00 91 GLU A CA 1
ATOM 699 C C . GLU A 1 91 ? -10.436 6.809 11.159 1.00 90.00 91 GLU A C 1
ATOM 701 O O . GLU A 1 91 ? -11.051 6.008 11.871 1.00 90.00 91 GLU A O 1
ATOM 706 N N . MET A 1 92 ? -9.165 7.137 11.425 1.00 89.88 92 MET A N 1
ATOM 707 C CA . MET A 1 92 ? -8.446 6.641 12.607 1.00 89.88 92 MET A CA 1
ATOM 708 C C . MET A 1 92 ? -9.124 7.098 13.904 1.00 89.88 92 MET A C 1
ATOM 710 O O . MET A 1 92 ? -9.397 6.271 14.773 1.00 89.88 92 MET A O 1
ATOM 714 N N . ASN A 1 93 ? -9.483 8.382 14.011 1.00 91.56 93 ASN A N 1
ATOM 715 C CA . ASN A 1 93 ? -10.184 8.914 15.185 1.00 91.56 93 ASN A CA 1
ATOM 716 C C . ASN A 1 93 ? -11.563 8.260 15.379 1.00 91.56 93 ASN A C 1
ATOM 718 O O . ASN A 1 93 ? -11.990 8.014 16.510 1.00 91.56 93 ASN A O 1
ATOM 722 N N . ALA A 1 94 ? -12.275 7.962 14.286 1.00 90.94 94 ALA A N 1
ATOM 723 C CA . ALA A 1 94 ? -13.544 7.241 14.346 1.00 90.94 94 ALA A CA 1
ATOM 724 C C . ALA A 1 94 ? -13.356 5.816 14.894 1.00 90.94 94 ALA A C 1
ATOM 726 O O . ALA A 1 94 ? -14.113 5.375 15.763 1.00 90.94 94 ALA A O 1
ATOM 727 N N . THR A 1 95 ? -12.309 5.127 14.442 1.00 90.12 95 THR A N 1
ATOM 728 C CA . THR A 1 95 ? -11.952 3.779 14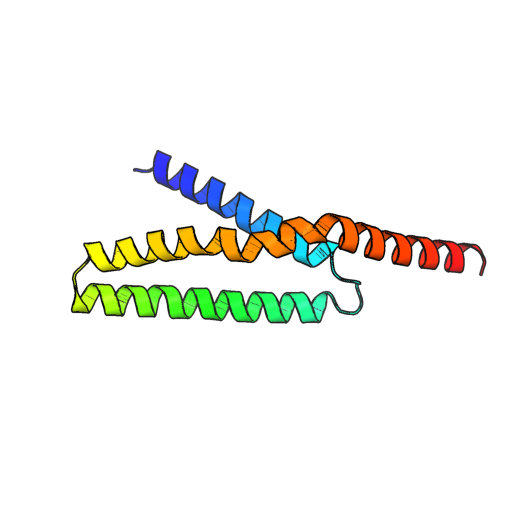.903 1.00 90.12 95 THR A CA 1
ATOM 729 C C . THR A 1 95 ? -11.563 3.780 16.388 1.00 90.12 95 THR A C 1
ATOM 731 O O . THR A 1 95 ? -12.060 2.961 17.165 1.00 90.12 95 THR A O 1
ATOM 734 N N . GLU A 1 96 ? -10.752 4.747 16.822 1.00 90.56 96 GLU A N 1
ATOM 735 C CA . GLU A 1 96 ? -10.356 4.922 18.226 1.00 90.56 96 GLU A CA 1
ATOM 736 C C . GLU A 1 96 ? -11.554 5.209 19.142 1.00 90.56 96 GLU A C 1
ATOM 738 O O . GLU A 1 96 ? -11.661 4.652 20.243 1.00 90.56 96 GLU A O 1
ATOM 743 N N . LYS A 1 97 ? -12.505 6.028 18.677 1.00 92.12 97 LYS A N 1
ATOM 744 C CA . LYS A 1 97 ? -13.742 6.311 19.413 1.00 92.12 97 LYS A CA 1
ATOM 745 C C . LYS A 1 97 ? -14.553 5.036 19.658 1.00 92.12 97 LYS A C 1
ATOM 747 O O . LYS A 1 97 ? -14.990 4.808 20.786 1.00 92.12 97 LYS A O 1
ATOM 752 N N . ILE A 1 98 ? -14.697 4.181 18.642 1.00 92.06 98 ILE A N 1
ATOM 753 C CA . ILE A 1 98 ? -15.406 2.897 18.764 1.00 92.06 98 ILE A CA 1
ATOM 754 C C . ILE A 1 98 ? -14.723 1.996 19.800 1.00 92.06 98 ILE A C 1
ATOM 756 O O . ILE A 1 98 ? -15.402 1.389 20.632 1.00 92.06 98 ILE A O 1
ATOM 760 N N . PHE A 1 99 ? -13.390 1.915 19.793 1.00 89.38 99 PHE A N 1
ATOM 761 C CA . PHE A 1 99 ? -12.661 1.141 20.801 1.00 89.38 99 PHE A CA 1
ATOM 762 C C . PHE A 1 99 ? -12.865 1.694 22.211 1.00 89.38 99 PHE A C 1
ATOM 764 O O . PHE A 1 99 ? -13.151 0.927 23.132 1.00 89.38 99 PHE A O 1
ATOM 771 N N . SER A 1 100 ? -12.801 3.015 22.369 1.00 91.62 100 SER A N 1
ATOM 772 C CA . SER A 1 100 ? -13.002 3.683 23.658 1.00 91.62 100 SER A CA 1
ATOM 773 C C . SER A 1 100 ? -14.401 3.430 24.230 1.00 91.62 100 SER A C 1
ATOM 775 O O . SER A 1 100 ? -14.554 3.172 25.424 1.00 91.62 100 SER A O 1
ATOM 777 N N . GLU A 1 101 ? -15.437 3.462 23.388 1.00 93.12 101 GLU A N 1
ATOM 778 C CA . GLU A 1 101 ? -16.815 3.149 23.788 1.00 93.12 101 GLU A CA 1
ATOM 779 C C . GLU A 1 101 ? -16.972 1.684 24.223 1.00 93.12 101 GLU A C 1
ATOM 781 O O . GLU A 1 101 ? -17.639 1.399 25.221 1.00 93.12 101 GLU A O 1
ATOM 786 N N . ARG A 1 102 ? -16.320 0.750 23.519 1.00 91.19 102 ARG A N 1
ATOM 787 C CA . ARG A 1 102 ? -16.336 -0.682 23.862 1.00 91.19 102 ARG A CA 1
ATOM 788 C C . ARG A 1 102 ? -15.638 -0.963 25.191 1.00 91.19 102 ARG A C 1
ATOM 790 O O . ARG A 1 102 ? -16.180 -1.718 25.992 1.00 91.19 102 ARG A O 1
ATOM 797 N N . ILE A 1 103 ? -14.488 -0.335 25.444 1.00 92.81 103 ILE A N 1
ATOM 798 C CA . ILE A 1 103 ? -13.757 -0.475 26.714 1.00 92.81 103 ILE A CA 1
ATOM 799 C C . ILE A 1 103 ? -14.623 0.014 27.880 1.00 92.81 103 ILE A C 1
ATOM 801 O O . ILE A 1 103 ? -14.846 -0.735 28.826 1.00 92.81 103 ILE A O 1
ATOM 805 N N . LYS A 1 104 ? -15.226 1.206 27.766 1.00 93.31 104 LYS A N 1
ATOM 806 C CA . LYS A 1 104 ? -16.138 1.739 28.795 1.00 93.31 104 LYS A CA 1
ATOM 807 C C . LYS A 1 104 ? -17.337 0.832 29.064 1.00 93.31 104 LYS A C 1
ATOM 809 O O . LYS A 1 104 ? -17.834 0.777 30.184 1.00 93.31 104 LYS A O 1
ATOM 814 N N . LYS A 1 105 ? -17.847 0.140 28.042 1.00 92.81 105 LYS A N 1
ATOM 815 C CA . LYS A 1 105 ? -18.951 -0.814 28.213 1.00 92.81 105 LYS A CA 1
ATOM 816 C C . LYS A 1 105 ? -18.518 -2.060 28.991 1.00 92.81 105 LYS A C 1
ATOM 818 O O . LYS A 1 105 ? -19.328 -2.595 29.736 1.00 92.81 105 LYS A O 1
ATOM 823 N N . LEU A 1 106 ? -17.273 -2.505 28.819 1.00 90.69 106 LEU A N 1
ATOM 824 C CA . LEU A 1 106 ? -16.708 -3.639 29.555 1.00 90.69 106 LEU A CA 1
ATOM 825 C C . LEU A 1 106 ? -16.389 -3.282 31.012 1.00 90.69 106 LEU A C 1
ATOM 827 O O . LEU A 1 106 ? -16.584 -4.120 31.877 1.00 90.69 106 LEU A O 1
ATOM 831 N N . GLU A 1 107 ? -15.945 -2.054 31.291 1.00 90.75 107 GLU A N 1
ATOM 832 C CA . GLU A 1 107 ? -15.666 -1.587 32.662 1.00 90.75 107 GLU A CA 1
ATOM 833 C C . GLU A 1 107 ? -16.933 -1.390 33.512 1.00 90.75 107 GLU A C 1
ATOM 835 O O . GLU A 1 107 ? -16.875 -1.487 34.734 1.00 90.75 107 GLU A O 1
ATOM 840 N N . ASN A 1 108 ? -18.072 -1.103 32.873 1.00 81.19 108 ASN A N 1
ATOM 841 C CA . ASN A 1 108 ? -19.362 -0.887 33.539 1.00 81.19 108 ASN A CA 1
ATOM 842 C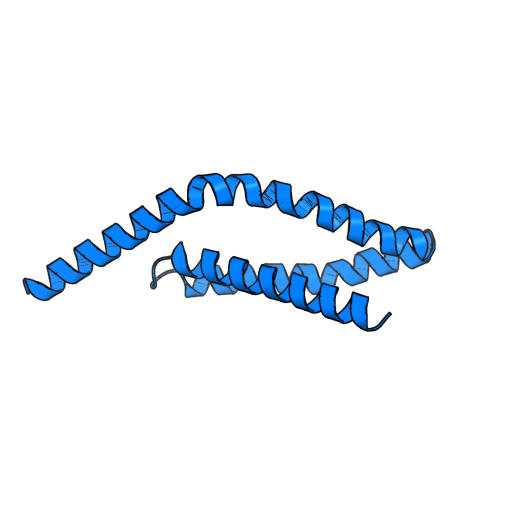 C . ASN A 1 108 ? -20.245 -2.153 33.616 1.00 81.19 108 ASN A C 1
ATOM 844 O O . ASN A 1 108 ? -21.402 -2.050 34.033 1.00 81.19 108 ASN A O 1
ATOM 848 N N . SER A 1 109 ? -19.743 -3.308 33.162 1.00 65.69 109 SER A N 1
ATOM 849 C CA . SER A 1 109 ? -20.427 -4.611 33.191 1.00 65.69 109 SER A CA 1
ATOM 850 C C . SER A 1 109 ? -19.851 -5.519 34.268 1.00 65.69 109 SER A C 1
ATOM 852 O O . SER A 1 109 ? -20.609 -6.435 34.657 1.00 65.69 109 SER A O 1
#

Organism: NCBI:txid412755

InterPro domains:
  IPR036259 MFS transporter superfamily [G3DSA:1.20.1250.20] (1-84)
  IPR036259 MFS transporter superfamily [SSF103473] (1-84)

Secondary structure (DSSP, 8-state):
-HHHHHHHHHHHHHHHHHHHHHHHHHS-HHHHHHHHHHHHHHHHHHHHHHHHHHHHHHHHH-HHHHHHHHHHHHHHHHHHHHHHHHHHHHHHHHHHHHHHHHHHHHHT-

pLDDT: mean 88.17, std 4.14, range [65.69, 94.69]

Foldseek 3Di:
DVVVVVVVVVVVVVVVVVVLVLLVLLDDPVCSVVSVVVVVVVVVVCVVVLVVVLVVQCVVPNNVRSVVVVVVVVVCVVVVCVVVVVCSVVSSVVNVVVVVVVVVVVVVD